Protein AF-A0A2N9G4P5-F1 (afdb_monomer_lite)

Structure (mmCIF, N/CA/C/O backbone):
data_AF-A0A2N9G4P5-F1
#
_entry.id   AF-A0A2N9G4P5-F1
#
loop_
_atom_site.group_PDB
_atom_site.id
_atom_site.type_symbol
_atom_site.label_atom_id
_atom_site.label_alt_id
_atom_site.label_comp_id
_atom_site.label_asym_id
_atom_site.label_entity_id
_atom_site.label_seq_id
_atom_site.pdbx_PDB_ins_code
_atom_site.Cartn_x
_atom_site.Cartn_y
_atom_site.Cartn_z
_atom_site.occupancy
_atom_site.B_iso_or_equiv
_atom_site.auth_seq_id
_atom_site.auth_comp_id
_atom_site.auth_asym_id
_atom_site.auth_atom_id
_atom_site.pdbx_PDB_model_num
ATOM 1 N N . MET A 1 1 ? -18.831 -64.662 16.491 1.00 42.22 1 MET A N 1
ATOM 2 C CA . MET A 1 1 ? -17.743 -64.763 15.501 1.00 42.22 1 MET A CA 1
ATOM 3 C C . MET A 1 1 ? -17.831 -63.535 14.609 1.00 42.22 1 MET A C 1
ATOM 5 O O . MET A 1 1 ? -18.805 -63.437 13.885 1.00 42.22 1 MET A O 1
ATOM 9 N N . HIS A 1 2 ? -16.879 -62.609 14.807 1.00 41.09 2 HIS A N 1
ATOM 10 C CA . HIS A 1 2 ? -16.360 -61.551 13.913 1.00 41.09 2 HIS A CA 1
ATOM 11 C C . HIS A 1 2 ? -17.401 -60.736 13.111 1.00 41.09 2 HIS A C 1
ATOM 13 O O . HIS A 1 2 ? -18.030 -61.257 12.208 1.00 41.09 2 HIS A O 1
ATOM 19 N N . ASP A 1 3 ? -17.637 -59.449 13.370 1.00 39.19 3 ASP A N 1
ATOM 20 C CA . ASP 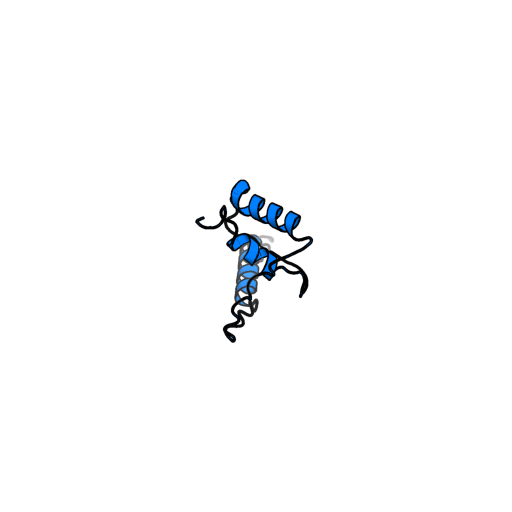A 1 3 ? -16.615 -58.409 13.248 1.00 39.19 3 ASP A CA 1
ATOM 21 C C . ASP A 1 3 ? -17.050 -57.119 13.978 1.00 39.19 3 ASP A C 1
ATOM 23 O O . ASP A 1 3 ? -17.868 -56.338 13.499 1.00 39.19 3 ASP A O 1
ATOM 27 N N . LEU A 1 4 ? -16.510 -56.920 15.180 1.00 46.53 4 LEU A N 1
ATOM 28 C CA . LEU A 1 4 ? -16.560 -55.671 15.938 1.00 46.53 4 LEU A CA 1
ATOM 29 C C . LEU A 1 4 ? -15.108 -55.266 16.200 1.00 46.53 4 LEU A C 1
ATOM 31 O O . LEU A 1 4 ? -14.632 -55.456 17.319 1.00 46.53 4 LEU A O 1
ATOM 35 N N . THR A 1 5 ? -14.337 -54.829 15.190 1.00 48.47 5 THR A N 1
ATOM 36 C CA . THR A 1 5 ? -12.934 -54.428 15.464 1.00 48.47 5 THR A CA 1
ATOM 37 C C . THR A 1 5 ? -12.305 -53.319 14.604 1.00 48.47 5 THR A C 1
ATOM 39 O O . THR A 1 5 ? -11.360 -52.726 15.109 1.00 48.47 5 THR A O 1
ATOM 42 N N . LEU A 1 6 ? -12.747 -52.919 13.399 1.00 48.72 6 LEU A N 1
ATOM 43 C CA . LEU A 1 6 ? -11.837 -52.085 12.574 1.00 48.72 6 LEU A CA 1
ATOM 44 C C . LEU A 1 6 ? -12.408 -50.863 11.836 1.00 48.72 6 LEU A C 1
ATOM 46 O O . LEU A 1 6 ? -12.272 -50.737 10.622 1.00 48.72 6 LEU A O 1
ATOM 50 N N . ARG A 1 7 ? -12.924 -49.866 12.568 1.00 44.88 7 ARG A N 1
ATOM 51 C CA . ARG A 1 7 ? -12.852 -48.469 12.074 1.00 44.88 7 ARG A CA 1
ATOM 52 C C . ARG A 1 7 ? -12.764 -47.393 13.149 1.00 44.88 7 ARG A C 1
ATOM 54 O O . ARG A 1 7 ? -13.143 -46.250 12.929 1.00 44.88 7 ARG A O 1
ATOM 61 N N . GLY A 1 8 ? -12.208 -47.741 14.301 1.00 50.44 8 GLY A N 1
ATOM 62 C CA . GLY A 1 8 ? -11.737 -46.760 15.269 1.00 50.44 8 GLY A CA 1
ATOM 63 C C . GLY A 1 8 ? -10.265 -46.430 15.051 1.00 50.44 8 GLY A C 1
ATOM 64 O O . GLY A 1 8 ? -9.496 -46.732 15.937 1.00 50.44 8 GLY A O 1
ATOM 65 N N . PHE A 1 9 ? -9.853 -45.870 13.908 1.00 47.69 9 PHE A N 1
ATOM 66 C CA . PHE A 1 9 ? -8.525 -45.250 13.736 1.00 47.69 9 PHE A 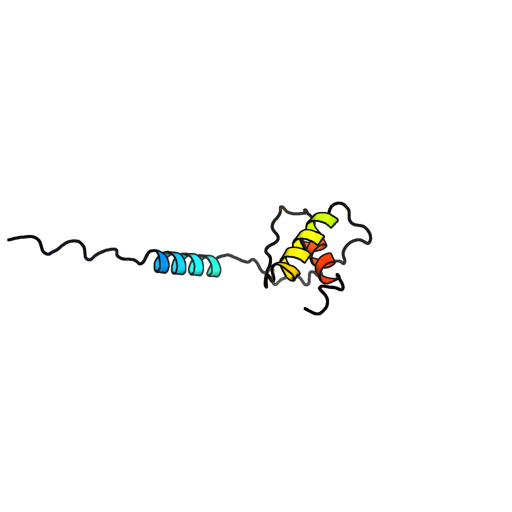CA 1
ATOM 67 C C . PHE A 1 9 ? -8.556 -44.327 12.501 1.00 47.69 9 PHE A C 1
ATOM 69 O O . PHE A 1 9 ? -8.910 -44.771 11.416 1.00 47.69 9 PHE A O 1
ATOM 76 N N . LEU A 1 10 ? -8.163 -43.057 12.672 1.00 46.72 10 LEU A N 1
ATOM 77 C CA . LEU A 1 10 ? -8.102 -41.961 11.677 1.00 46.72 10 LEU A CA 1
ATOM 78 C C . LEU A 1 10 ? -9.384 -41.135 11.444 1.00 46.72 10 LEU A C 1
ATOM 80 O O . LEU A 1 10 ? -9.655 -40.665 10.343 1.00 46.72 10 LEU A O 1
ATOM 84 N N . GLY A 1 11 ? -10.105 -40.826 12.518 1.00 49.91 11 GLY A N 1
ATOM 85 C CA . GLY A 1 11 ? -10.889 -39.592 12.588 1.00 49.91 11 GLY A CA 1
ATOM 86 C C . GLY A 1 11 ? -10.024 -38.442 13.101 1.00 49.91 11 GLY 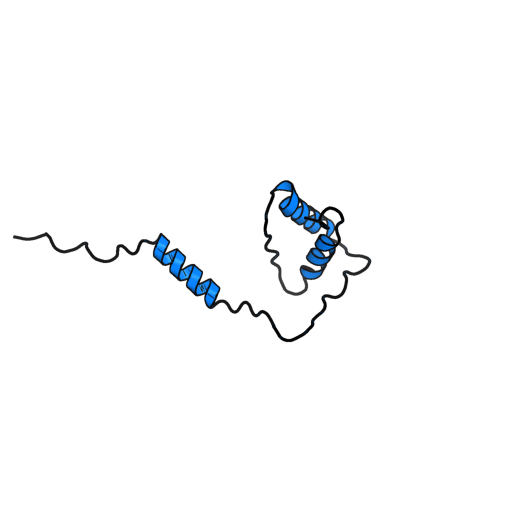A C 1
ATOM 87 O O . GLY A 1 11 ? -10.262 -37.948 14.195 1.00 49.91 11 GLY A O 1
ATOM 88 N N . VAL A 1 12 ? -8.970 -38.046 12.380 1.00 58.72 12 VAL A N 1
ATOM 89 C CA . VAL A 1 12 ? -8.461 -36.681 12.576 1.00 58.72 12 VAL A CA 1
ATOM 90 C C . VAL A 1 12 ? -9.494 -35.790 11.919 1.00 58.72 12 VAL A C 1
ATOM 92 O O . VAL A 1 12 ? -9.619 -35.835 10.698 1.00 58.72 12 VAL A O 1
ATOM 95 N N . ASP A 1 13 ? -10.258 -35.029 12.705 1.00 65.31 13 ASP A N 1
ATOM 96 C CA . ASP A 1 13 ? -11.096 -33.963 12.162 1.00 65.31 13 ASP A CA 1
ATOM 97 C C . ASP A 1 13 ? -10.225 -33.161 11.195 1.00 65.31 13 ASP A C 1
ATOM 99 O O . ASP A 1 13 ? -9.286 -32.475 11.608 1.00 65.31 13 ASP A O 1
ATOM 103 N N . THR A 1 14 ? -10.466 -33.306 9.893 1.00 66.88 14 THR A N 1
ATOM 104 C CA . THR A 1 14 ? -9.622 -32.722 8.842 1.00 66.88 14 THR A CA 1
ATOM 105 C C . THR A 1 14 ? -9.533 -31.217 9.029 1.00 66.88 14 THR A C 1
ATOM 107 O O . THR A 1 14 ? -8.472 -30.639 8.842 1.00 66.88 14 THR A O 1
ATOM 110 N N . VAL A 1 15 ? -10.598 -30.598 9.542 1.00 71.31 15 VAL A N 1
ATOM 111 C CA . VAL A 1 15 ? -10.632 -29.200 9.982 1.00 71.31 15 VAL A CA 1
ATOM 112 C C . VAL A 1 15 ? -9.629 -28.918 11.105 1.00 71.31 15 VAL A C 1
ATOM 114 O O . VAL A 1 15 ? -8.893 -27.936 11.031 1.00 71.31 15 VAL A O 1
ATOM 117 N N . ALA A 1 16 ? -9.562 -29.751 12.146 1.00 76.50 16 ALA A N 1
ATOM 118 C CA . ALA A 1 16 ? -8.605 -29.574 13.238 1.00 76.50 16 ALA A CA 1
ATOM 119 C C . ALA A 1 16 ? -7.164 -29.803 12.766 1.00 76.50 16 ALA A C 1
ATOM 121 O O . ALA A 1 16 ? -6.255 -29.079 13.174 1.00 76.50 16 ALA A O 1
ATOM 122 N N . GLN A 1 17 ? -6.954 -30.773 11.874 1.00 77.25 17 GLN A N 1
ATOM 123 C CA . GLN A 1 17 ? -5.656 -31.030 11.261 1.00 77.25 17 GLN A CA 1
ATOM 124 C C . GLN A 1 17 ? -5.210 -29.851 10.386 1.00 77.25 17 GLN A C 1
ATOM 126 O O . GLN A 1 17 ? -4.145 -29.294 10.631 1.00 77.25 17 GLN A O 1
ATOM 131 N N . ILE A 1 18 ? -6.073 -29.376 9.485 1.00 81.00 18 ILE A N 1
ATOM 132 C CA . ILE A 1 18 ? -5.840 -28.194 8.646 1.00 81.00 18 ILE A CA 1
ATOM 133 C C . ILE A 1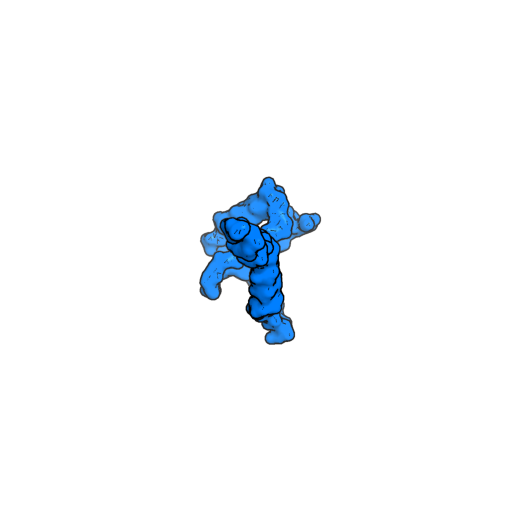 18 ? -5.556 -26.963 9.515 1.00 81.00 18 ILE A C 1
ATOM 135 O O . ILE A 1 18 ? -4.605 -26.235 9.248 1.00 81.00 18 ILE A O 1
ATOM 139 N N . ARG A 1 19 ? -6.311 -26.737 10.602 1.00 84.06 19 ARG A N 1
ATOM 140 C CA . ARG A 1 19 ? -6.049 -25.621 11.532 1.00 84.06 19 ARG A CA 1
ATOM 141 C C . ARG A 1 19 ? -4.682 -25.739 12.201 1.00 84.06 19 ARG A C 1
ATOM 143 O O . ARG A 1 19 ? -3.985 -24.733 12.320 1.00 84.06 19 ARG A O 1
ATOM 150 N N . ARG A 1 20 ? -4.284 -26.941 12.631 1.00 85.25 20 ARG A N 1
ATOM 151 C CA . ARG A 1 20 ? -2.951 -27.187 13.207 1.00 85.25 20 ARG A CA 1
ATOM 152 C C . ARG A 1 20 ? -1.846 -26.953 12.183 1.00 85.25 20 ARG A C 1
ATOM 154 O O . ARG A 1 20 ? -0.860 -26.303 12.521 1.00 85.25 20 ARG A O 1
ATOM 161 N N . ASP A 1 21 ? -2.028 -27.423 10.956 1.00 83.00 21 ASP A N 1
ATOM 162 C CA . ASP A 1 21 ? -1.039 -27.315 9.884 1.00 83.00 21 ASP A CA 1
ATOM 163 C C . ASP A 1 21 ? -0.875 -25.864 9.411 1.00 83.00 21 ASP A C 1
ATOM 165 O O . ASP A 1 21 ? 0.252 -25.381 9.308 1.00 83.00 21 ASP A O 1
ATOM 169 N N . VAL A 1 22 ? -1.973 -25.116 9.259 1.00 82.06 22 VAL A N 1
ATOM 170 C CA . VAL A 1 22 ? -1.945 -23.669 8.982 1.00 82.06 22 VAL A CA 1
ATOM 171 C C . VAL A 1 22 ? -1.280 -22.908 10.129 1.00 82.06 22 VAL A C 1
ATOM 173 O O . VAL A 1 22 ? -0.394 -22.094 9.885 1.00 82.06 22 VAL A O 1
ATOM 176 N N . LEU A 1 23 ? -1.626 -23.196 11.389 1.00 81.56 23 LEU A N 1
ATOM 177 C CA . LEU A 1 23 ? -1.007 -22.537 12.544 1.00 81.56 23 LEU A CA 1
ATOM 178 C C . LEU A 1 23 ? 0.498 -22.831 12.631 1.00 81.56 23 LEU A C 1
ATOM 180 O O . LEU A 1 23 ? 1.288 -21.960 12.995 1.00 81.56 23 LEU A O 1
ATOM 184 N N . LYS A 1 24 ? 0.907 -24.055 12.292 1.00 84.56 24 LYS A N 1
ATOM 185 C CA . LYS A 1 24 ? 2.313 -24.459 12.241 1.00 84.56 24 LYS A CA 1
ATOM 186 C C . LYS A 1 24 ? 3.040 -23.767 11.090 1.00 84.56 24 LYS A C 1
ATOM 188 O O . LYS A 1 24 ? 4.168 -23.325 11.290 1.00 84.56 24 LYS A O 1
ATOM 193 N N . LEU A 1 25 ? 2.396 -23.599 9.935 1.00 80.31 25 LEU A N 1
ATOM 194 C CA . LEU A 1 25 ? 2.940 -22.841 8.812 1.00 80.31 25 LEU A CA 1
ATOM 195 C C . LEU A 1 25 ? 3.086 -21.356 9.160 1.00 80.31 25 LEU A C 1
ATOM 197 O O . LEU A 1 25 ? 4.147 -20.801 8.933 1.00 80.31 25 LEU A O 1
ATOM 201 N N . MET A 1 26 ? 2.091 -20.727 9.790 1.00 75.38 26 MET A N 1
ATOM 202 C CA . MET A 1 26 ? 2.161 -19.316 10.201 1.00 75.38 26 MET A CA 1
ATOM 203 C C . MET A 1 26 ? 3.267 -19.048 11.231 1.00 75.38 26 MET A C 1
ATOM 205 O O . MET A 1 26 ? 3.888 -17.992 11.200 1.00 75.38 26 MET A O 1
ATOM 209 N N . LYS A 1 27 ? 3.530 -20.002 12.134 1.00 76.38 27 LYS A N 1
ATOM 210 C CA . LYS A 1 27 ? 4.608 -19.907 13.133 1.00 76.38 27 LYS A CA 1
ATOM 211 C C . LYS A 1 27 ? 6.005 -20.106 12.542 1.00 76.38 27 LYS A C 1
ATOM 213 O O . LYS A 1 27 ? 6.956 -19.533 13.059 1.00 76.38 27 LYS A O 1
ATOM 218 N N . ASN A 1 28 ? 6.126 -20.948 11.514 1.00 66.38 28 ASN A N 1
ATOM 219 C CA . ASN A 1 28 ? 7.403 -21.290 10.880 1.00 66.38 28 ASN A CA 1
ATOM 220 C C . ASN A 1 28 ? 7.659 -20.526 9.584 1.00 66.38 28 ASN A C 1
ATOM 222 O O . ASN A 1 28 ? 8.752 -20.632 9.037 1.00 66.38 28 ASN A O 1
ATOM 226 N N . LEU A 1 29 ? 6.676 -19.779 9.075 1.00 63.84 29 LEU A N 1
ATOM 227 C CA . LEU A 1 29 ? 6.903 -18.857 7.984 1.00 63.84 29 LEU A CA 1
ATOM 228 C C . LEU A 1 29 ? 7.886 -17.826 8.531 1.00 63.84 29 LEU A C 1
ATOM 230 O O . LEU A 1 29 ? 7.540 -17.109 9.477 1.00 63.84 29 LEU A O 1
ATOM 234 N N . PRO A 1 30 ? 9.098 -17.722 7.968 1.00 54.31 30 PRO A N 1
ATOM 235 C CA . PRO A 1 30 ? 9.906 -16.562 8.211 1.00 54.31 30 PRO A CA 1
ATOM 236 C C . PRO A 1 30 ? 9.163 -15.441 7.490 1.00 54.31 30 PRO A C 1
ATOM 238 O O . PRO A 1 30 ? 9.463 -15.098 6.348 1.00 54.31 30 PRO A O 1
ATOM 241 N N . ILE A 1 31 ? 8.178 -14.834 8.157 1.00 58.50 31 ILE A N 1
ATOM 242 C CA . ILE A 1 31 ? 8.009 -13.405 7.996 1.00 58.50 31 ILE A CA 1
ATOM 243 C C . ILE A 1 31 ? 9.359 -12.899 8.468 1.00 58.50 31 ILE A C 1
ATOM 245 O O . ILE A 1 31 ? 9.613 -12.754 9.663 1.00 58.50 31 ILE A O 1
ATOM 249 N N . VAL A 1 32 ? 10.276 -12.761 7.513 1.00 53.88 32 VAL A N 1
ATOM 250 C CA . VAL A 1 32 ? 11.501 -12.017 7.677 1.00 53.88 32 VAL A CA 1
ATOM 251 C C . VAL A 1 32 ? 11.010 -10.594 7.894 1.00 53.88 32 VAL A C 1
ATOM 253 O O . VAL A 1 32 ? 11.007 -9.758 6.997 1.00 53.88 32 VAL A O 1
ATOM 256 N N . ILE A 1 33 ? 10.545 -10.316 9.111 1.00 57.06 33 ILE A N 1
ATOM 257 C CA . ILE A 1 33 ? 10.627 -8.991 9.667 1.00 57.06 33 ILE A CA 1
ATOM 258 C C . ILE A 1 33 ? 12.135 -8.817 9.749 1.00 57.06 33 ILE A C 1
ATOM 260 O O . ILE A 1 33 ? 12.771 -9.310 10.681 1.00 57.06 33 ILE A O 1
ATOM 264 N N . LYS A 1 34 ? 12.735 -8.232 8.705 1.00 53.94 34 LYS A N 1
ATOM 265 C CA . LYS A 1 34 ? 14.094 -7.699 8.764 1.00 53.94 34 LYS A CA 1
ATOM 266 C C . LYS A 1 34 ? 14.064 -6.663 9.890 1.00 53.94 34 LYS A C 1
ATOM 268 O O . LYS A 1 34 ? 13.861 -5.481 9.653 1.00 53.94 34 LYS A O 1
ATOM 273 N N . ARG A 1 35 ? 14.207 -7.111 11.139 1.00 54.34 35 ARG A N 1
ATOM 274 C CA . ARG A 1 35 ? 14.309 -6.284 12.351 1.00 54.34 35 ARG A CA 1
ATOM 275 C C . ARG A 1 35 ? 15.716 -5.689 12.447 1.00 54.34 35 ARG A C 1
ATOM 277 O O . ARG A 1 35 ? 16.365 -5.765 13.478 1.00 54.34 35 ARG A O 1
ATOM 284 N N . GLY A 1 36 ? 16.219 -5.180 11.330 1.00 57.50 36 GLY A N 1
ATOM 285 C CA . GLY A 1 36 ? 17.633 -4.891 11.143 1.00 57.50 36 GLY A CA 1
ATOM 286 C C . GLY A 1 36 ? 17.858 -4.011 9.930 1.00 57.50 36 GLY A C 1
ATOM 287 O O . GLY A 1 36 ? 18.523 -4.421 8.991 1.00 57.50 36 GLY A O 1
ATOM 288 N N . LEU A 1 37 ? 17.191 -2.863 9.923 1.00 57.19 37 LEU A N 1
ATOM 289 C CA . LEU A 1 37 ? 17.637 -1.564 9.426 1.00 57.19 37 LEU A CA 1
ATOM 290 C C . LEU A 1 37 ? 16.458 -0.622 9.699 1.00 57.19 37 LEU A C 1
ATOM 292 O O . LEU A 1 37 ? 15.315 -0.960 9.390 1.00 57.19 37 LEU A O 1
ATOM 296 N N . SER A 1 38 ? 16.719 0.554 10.263 1.00 58.69 38 SER A N 1
ATOM 297 C CA . SER A 1 38 ? 15.767 1.667 10.252 1.00 58.69 38 SER A CA 1
ATOM 298 C C . SER A 1 38 ? 15.629 2.165 8.805 1.00 58.69 38 SER A C 1
ATOM 300 O O . SER A 1 38 ? 16.116 3.235 8.451 1.00 58.69 38 SER A O 1
ATOM 302 N N . CYS A 1 39 ? 15.039 1.354 7.926 1.00 61.91 39 CYS A N 1
ATOM 303 C CA . CYS A 1 39 ? 14.649 1.783 6.595 1.00 61.91 39 CYS A CA 1
ATOM 304 C C . CYS A 1 39 ? 13.392 2.627 6.767 1.00 61.91 39 CYS A C 1
ATOM 306 O O . CYS A 1 39 ? 12.282 2.096 6.712 1.00 61.91 39 CYS A O 1
ATOM 308 N N . SER A 1 40 ? 13.567 3.929 7.008 1.00 68.94 40 SER A N 1
ATOM 309 C CA . SER A 1 40 ? 12.473 4.858 6.751 1.00 68.94 40 SER A CA 1
ATOM 310 C C . SER A 1 40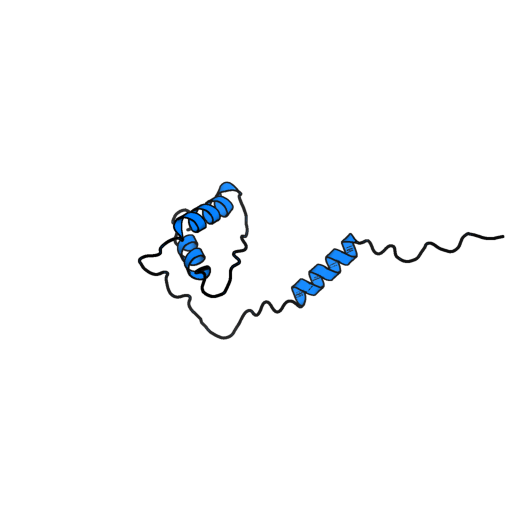 ? 12.093 4.677 5.293 1.00 68.94 40 SER A C 1
ATOM 312 O O . SER A 1 40 ? 12.956 4.744 4.413 1.00 68.94 40 SER A O 1
ATOM 314 N N . VAL A 1 41 ? 10.821 4.397 5.045 1.00 70.44 41 VAL A N 1
ATOM 315 C CA . VAL A 1 41 ? 10.328 4.386 3.679 1.00 70.44 41 VAL A CA 1
ATOM 316 C C . VAL A 1 41 ? 10.470 5.820 3.147 1.00 70.44 41 VAL A C 1
ATOM 318 O O . VAL A 1 41 ? 10.111 6.764 3.859 1.00 70.44 41 VAL A O 1
ATOM 321 N N . PRO A 1 42 ? 11.133 6.022 1.997 1.00 78.62 42 PRO A N 1
ATOM 322 C CA . PRO A 1 42 ? 11.236 7.343 1.401 1.00 78.62 42 PRO A CA 1
ATOM 323 C C . PRO A 1 42 ? 9.856 7.775 0.926 1.00 78.62 42 PRO A C 1
ATOM 325 O O . PRO A 1 42 ? 9.158 6.970 0.323 1.00 78.62 42 PRO A O 1
ATOM 328 N N . LYS A 1 43 ? 9.514 9.050 1.141 1.00 82.12 43 LYS A N 1
ATOM 329 C CA . LYS A 1 43 ? 8.247 9.628 0.683 1.00 82.12 43 LYS A CA 1
ATOM 330 C C . LYS A 1 43 ? 8.015 9.296 -0.806 1.00 82.12 43 LYS A C 1
ATOM 332 O O . LYS A 1 43 ? 8.985 9.319 -1.576 1.00 82.12 43 LYS A O 1
ATOM 337 N N . PRO A 1 44 ? 6.765 9.026 -1.228 1.00 83.12 44 PRO A N 1
ATOM 338 C CA . PRO A 1 44 ? 6.458 8.808 -2.631 1.00 83.12 44 PRO A CA 1
ATOM 339 C C . PRO A 1 44 ? 6.934 9.998 -3.485 1.00 83.12 44 PRO A C 1
ATOM 341 O O . PRO A 1 44 ? 6.929 11.132 -2.996 1.00 83.12 44 PRO A O 1
ATOM 344 N N . PRO A 1 45 ? 7.350 9.759 -4.743 1.00 83.88 45 PRO A N 1
ATOM 345 C CA . PRO A 1 45 ? 7.726 10.830 -5.660 1.00 83.88 45 PRO A CA 1
ATOM 346 C C . PRO A 1 45 ? 6.576 11.824 -5.847 1.00 83.88 45 PRO A C 1
ATOM 348 O O . PRO A 1 45 ? 5.414 11.417 -5.835 1.00 83.88 45 PRO A O 1
ATOM 351 N N . ASP A 1 46 ? 6.897 13.091 -6.122 1.00 83.44 46 ASP A N 1
ATOM 352 C CA . ASP A 1 46 ? 5.893 14.144 -6.369 1.00 83.44 46 ASP A CA 1
ATOM 353 C C . ASP A 1 46 ? 4.948 13.803 -7.532 1.00 83.44 46 ASP A C 1
ATOM 355 O O . ASP A 1 46 ? 3.821 14.288 -7.603 1.00 83.44 46 ASP A O 1
ATOM 359 N N . PHE A 1 47 ? 5.412 12.948 -8.446 1.00 84.44 47 PHE A N 1
ATOM 360 C CA . PHE A 1 47 ? 4.644 12.460 -9.574 1.00 84.44 47 PHE A CA 1
ATOM 361 C C . PHE A 1 47 ? 4.768 10.941 -9.698 1.00 84.44 47 PHE A C 1
ATOM 363 O O . PHE A 1 47 ? 5.867 10.397 -9.836 1.00 84.44 47 PHE A O 1
ATOM 370 N N . THR A 1 48 ? 3.628 10.252 -9.692 1.00 86.19 48 THR A N 1
ATOM 371 C CA . THR A 1 48 ? 3.536 8.814 -9.960 1.00 86.19 48 THR A CA 1
ATOM 372 C C . THR A 1 48 ? 2.603 8.578 -11.144 1.00 86.19 48 THR A C 1
ATOM 374 O O . THR A 1 48 ? 1.645 9.317 -11.347 1.00 86.19 48 THR A O 1
ATOM 377 N N . VAL A 1 49 ? 2.896 7.563 -11.960 1.00 88.62 49 VAL A N 1
ATOM 378 C CA . VAL A 1 49 ? 2.076 7.193 -13.124 1.00 88.62 49 VAL A CA 1
ATOM 379 C C . VAL A 1 49 ? 1.559 5.773 -12.978 1.00 88.62 49 VAL A C 1
ATOM 381 O O . VAL A 1 49 ? 2.266 4.892 -12.491 1.00 88.62 49 VAL A O 1
ATOM 384 N N . GLY A 1 50 ? 0.324 5.537 -13.420 1.00 90.38 50 GLY A N 1
ATOM 385 C CA . GLY A 1 50 ? -0.256 4.193 -13.493 1.00 90.38 50 GLY A CA 1
ATOM 386 C C . GLY A 1 50 ? -0.669 3.589 -12.146 1.00 90.38 50 GLY A C 1
ATOM 387 O O . GLY A 1 50 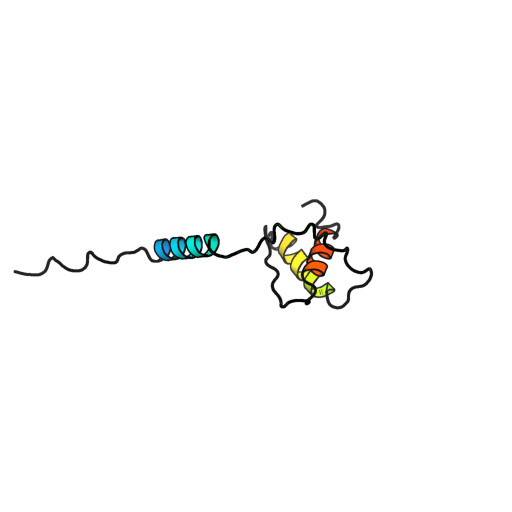? -1.073 2.428 -12.106 1.00 90.38 50 GLY A O 1
ATOM 388 N N . LEU A 1 51 ? -0.597 4.356 -11.053 1.00 93.50 51 LEU A N 1
ATOM 389 C CA . LEU A 1 51 ? -1.013 3.922 -9.715 1.00 93.50 51 LEU A CA 1
ATOM 390 C C . LEU A 1 51 ? -2.406 4.427 -9.307 1.00 93.50 51 LEU A C 1
ATOM 392 O O . LEU A 1 51 ? -2.938 3.955 -8.305 1.00 93.50 51 LEU A O 1
ATOM 396 N N . ASP A 1 52 ? -3.042 5.290 -10.104 1.00 93.12 52 ASP A N 1
ATOM 397 C CA . ASP A 1 52 ? -4.351 5.889 -9.796 1.00 93.12 52 ASP A CA 1
ATOM 398 C C . ASP A 1 52 ? -5.462 4.841 -9.651 1.00 93.12 52 ASP A C 1
ATOM 400 O O . ASP A 1 52 ? -6.246 4.847 -8.699 1.00 93.12 52 ASP A O 1
ATOM 404 N N . VAL A 1 53 ? -5.517 3.899 -10.600 1.00 95.00 53 VAL A N 1
ATOM 405 C CA . VAL A 1 53 ? -6.511 2.819 -10.595 1.00 95.00 53 VAL A CA 1
ATOM 406 C C . VAL A 1 53 ? -6.276 1.864 -9.415 1.00 95.00 53 VAL A C 1
ATOM 408 O O . VAL A 1 53 ? -7.223 1.652 -8.653 1.00 95.00 53 VAL A O 1
ATOM 411 N N . PRO A 1 54 ? -5.054 1.332 -9.185 1.00 94.38 54 PRO A N 1
ATOM 412 C CA . PRO A 1 54 ? -4.748 0.559 -7.980 1.00 94.38 54 PRO A CA 1
ATOM 413 C C . PRO A 1 54 ? -5.101 1.275 -6.671 1.00 94.38 54 PRO A C 1
ATOM 415 O O . PRO A 1 54 ? -5.666 0.653 -5.771 1.00 94.38 54 PRO A O 1
ATOM 418 N N . LEU A 1 55 ? -4.824 2.579 -6.568 1.00 94.25 55 LEU A N 1
ATOM 419 C CA . LEU A 1 55 ? -5.098 3.369 -5.367 1.00 94.25 55 LEU A CA 1
ATOM 420 C C . LEU A 1 55 ? -6.604 3.460 -5.090 1.00 94.25 55 LEU A C 1
ATOM 422 O O . LEU A 1 55 ? -7.052 3.204 -3.971 1.00 94.25 55 LEU A O 1
ATOM 426 N N . LYS A 1 56 ? -7.405 3.733 -6.128 1.00 93.69 56 LYS A N 1
ATOM 427 C CA . LYS A 1 56 ? -8.870 3.777 -6.028 1.00 93.69 56 LYS A CA 1
ATOM 428 C C . LYS A 1 56 ? -9.466 2.433 -5.604 1.00 93.69 56 LYS A C 1
ATOM 430 O O . LYS A 1 56 ? -10.412 2.408 -4.812 1.00 93.69 56 LYS A O 1
ATOM 435 N N . VAL A 1 57 ? -8.928 1.324 -6.115 1.00 94.62 57 VAL A N 1
ATOM 436 C CA . VAL A 1 57 ? -9.369 -0.029 -5.739 1.00 94.62 57 VAL A CA 1
ATOM 437 C C . VAL A 1 57 ? -9.087 -0.288 -4.262 1.00 94.62 57 VAL A C 1
ATOM 439 O O . VAL A 1 57 ? -10.010 -0.650 -3.538 1.00 94.62 57 VAL A O 1
ATOM 442 N N . LEU A 1 58 ? -7.861 -0.029 -3.794 1.00 94.00 58 LEU A N 1
ATOM 443 C CA . LEU A 1 58 ? -7.501 -0.234 -2.386 1.00 94.00 58 LEU A CA 1
ATOM 444 C C . LEU A 1 58 ? -8.351 0.622 -1.445 1.00 94.00 58 LEU A C 1
ATOM 446 O O . LEU A 1 58 ? -8.868 0.118 -0.451 1.00 94.00 58 LEU A O 1
ATOM 450 N N . LYS A 1 59 ? -8.567 1.894 -1.790 1.00 92.25 59 LYS A N 1
ATOM 451 C CA . LYS A 1 59 ? -9.425 2.795 -1.017 1.00 92.25 59 LYS A CA 1
ATOM 452 C C . LYS A 1 59 ? -10.869 2.298 -0.938 1.00 92.25 59 LYS A C 1
ATOM 454 O O . LYS A 1 59 ? -11.472 2.326 0.129 1.00 92.25 59 LYS A O 1
ATOM 459 N N . THR A 1 60 ? -11.413 1.800 -2.049 1.00 92.12 60 THR A N 1
ATOM 460 C CA . THR A 1 60 ? -12.766 1.223 -2.082 1.00 92.12 60 THR A CA 1
ATOM 461 C C . THR A 1 60 ? -12.848 -0.031 -1.212 1.00 92.12 60 THR A C 1
ATOM 463 O O . THR A 1 60 ? -13.797 -0.184 -0.453 1.00 92.12 60 THR A O 1
ATOM 466 N N . GLN A 1 61 ? -11.842 -0.901 -1.266 1.00 91.94 61 GLN A N 1
ATOM 467 C CA . GLN A 1 61 ? -11.807 -2.114 -0.450 1.00 91.94 61 GLN A CA 1
ATOM 468 C C . GLN A 1 61 ? -11.693 -1.810 1.051 1.00 91.94 61 GLN A C 1
ATOM 470 O O . GLN A 1 61 ? -12.355 -2.464 1.850 1.00 91.94 61 GLN A O 1
ATOM 475 N N . LEU A 1 62 ? -10.903 -0.809 1.449 1.00 90.25 62 LEU A N 1
ATOM 476 C CA . LEU A 1 62 ? -10.820 -0.400 2.856 1.00 90.25 62 LEU A CA 1
ATOM 477 C C . LEU A 1 62 ? -12.123 0.235 3.344 1.00 90.25 62 LEU A C 1
ATOM 479 O O . LEU A 1 62 ? -12.678 -0.193 4.348 1.00 90.25 62 LEU A O 1
ATOM 483 N N . LEU A 1 63 ? -12.612 1.248 2.626 1.00 88.44 63 LEU A N 1
ATOM 484 C CA . LEU A 1 63 ? -13.693 2.108 3.111 1.00 88.44 63 LEU A CA 1
ATOM 485 C C . LEU A 1 63 ? -15.089 1.558 2.825 1.00 88.44 63 LEU A C 1
ATOM 487 O O . LEU A 1 63 ? -15.984 1.690 3.648 1.00 88.44 63 LEU A O 1
ATOM 491 N N . LYS A 1 64 ? -15.302 0.995 1.632 1.00 84.38 64 LYS A N 1
ATOM 492 C CA . LYS A 1 64 ? -16.636 0.594 1.162 1.00 84.38 64 LYS A CA 1
ATOM 493 C C . LYS A 1 64 ? -16.939 -0.868 1.453 1.00 84.38 64 LYS A C 1
ATOM 495 O O . LYS A 1 64 ? -18.080 -1.205 1.737 1.00 84.38 64 LYS A O 1
ATOM 500 N N . GLU A 1 65 ? -15.936 -1.733 1.336 1.00 85.19 65 GLU A N 1
ATOM 501 C CA . GLU A 1 65 ? -16.069 -3.150 1.701 1.00 85.19 65 GLU A CA 1
ATOM 502 C C . GLU A 1 65 ? -15.749 -3.402 3.186 1.00 85.19 65 GLU A C 1
ATOM 504 O O . GLU A 1 65 ? -15.757 -4.556 3.610 1.00 85.19 65 GLU A O 1
ATOM 509 N N . GLU A 1 66 ? -15.454 -2.340 3.951 1.00 78.62 66 GLU A N 1
ATOM 510 C CA . GLU A 1 66 ? -15.171 -2.358 5.397 1.00 78.62 66 GLU A CA 1
ATOM 511 C C . GLU A 1 66 ? -14.101 -3.391 5.796 1.00 78.62 66 GLU A C 1
ATOM 513 O O . GLU A 1 66 ? -14.164 -4.049 6.840 1.00 78.62 66 GLU A O 1
ATOM 518 N N . LYS A 1 67 ? -13.085 -3.570 4.944 1.00 79.69 67 LYS A N 1
ATOM 519 C CA . LYS A 1 67 ? -12.010 -4.529 5.206 1.00 79.69 67 LYS A CA 1
ATOM 520 C C . LYS A 1 67 ? -11.037 -3.945 6.219 1.00 79.69 67 LYS A C 1
ATOM 522 O O . LYS A 1 67 ? -10.355 -2.967 5.942 1.00 79.69 67 LYS A O 1
ATOM 527 N N . GLN A 1 68 ? -10.884 -4.629 7.350 1.00 80.19 68 GLN A N 1
ATOM 528 C CA . GLN A 1 68 ? -9.918 -4.247 8.386 1.00 80.19 68 GLN A CA 1
ATOM 529 C C . GLN A 1 68 ? -8.456 -4.387 7.929 1.00 80.19 68 GLN A C 1
ATOM 531 O O . GLN A 1 68 ? -7.573 -3.723 8.462 1.00 80.19 68 GLN A O 1
ATOM 536 N N . GLN A 1 69 ? -8.173 -5.277 6.969 1.00 85.19 69 GLN A N 1
ATOM 537 C CA . GLN A 1 69 ? -6.820 -5.535 6.471 1.00 85.19 69 GLN A CA 1
ATOM 538 C C . GLN A 1 69 ? -6.840 -5.890 4.982 1.00 85.19 69 GLN A C 1
ATOM 540 O O . GLN A 1 69 ? -7.711 -6.633 4.523 1.00 85.19 69 GLN A O 1
ATOM 545 N N . LEU A 1 70 ? -5.832 -5.415 4.244 1.00 89.75 70 LEU A N 1
ATOM 546 C CA . LEU A 1 70 ? -5.609 -5.749 2.838 1.00 89.75 70 LEU A CA 1
ATOM 547 C C . LEU A 1 70 ? -4.208 -6.317 2.617 1.00 89.75 70 LEU A C 1
ATOM 549 O O . LEU A 1 70 ? -3.228 -5.869 3.210 1.00 89.75 70 LEU A O 1
ATOM 553 N N . LEU A 1 71 ? -4.122 -7.294 1.715 1.00 90.75 71 LEU A N 1
ATOM 554 C CA . LEU A 1 71 ? -2.871 -7.900 1.280 1.00 90.75 71 LEU A CA 1
ATOM 555 C C . LEU A 1 71 ? -2.514 -7.390 -0.121 1.00 90.75 71 LEU A C 1
ATOM 557 O O . LEU A 1 71 ? -3.200 -7.703 -1.091 1.00 90.75 71 LEU A O 1
ATOM 561 N N . VAL A 1 72 ? -1.405 -6.656 -0.233 1.00 92.44 72 VAL A N 1
ATOM 562 C CA . VAL A 1 72 ? -0.879 -6.162 -1.515 1.00 92.44 72 VAL A CA 1
ATOM 563 C C . VAL A 1 72 ? 0.309 -7.028 -1.945 1.00 92.44 72 VAL A C 1
ATOM 565 O O . VAL A 1 72 ? 1.357 -7.026 -1.299 1.00 92.44 72 VAL A O 1
ATOM 568 N N . THR A 1 73 ? 0.168 -7.768 -3.048 1.00 93.06 73 THR A N 1
ATOM 569 C CA . THR A 1 73 ? 1.201 -8.686 -3.570 1.00 93.06 73 THR A CA 1
ATOM 570 C C . THR A 1 73 ? 1.580 -8.336 -5.005 1.00 93.06 73 THR A C 1
ATOM 572 O O . THR A 1 73 ? 0.739 -7.945 -5.803 1.00 93.06 73 THR A O 1
ATOM 575 N N . ALA A 1 74 ? 2.876 -8.416 -5.312 1.00 93.56 74 ALA A N 1
ATOM 576 C CA . ALA A 1 74 ? 3.465 -8.167 -6.631 1.00 93.56 74 ALA A CA 1
ATOM 577 C C . ALA A 1 74 ? 4.957 -8.532 -6.587 1.00 93.56 74 ALA A C 1
ATOM 579 O O . ALA A 1 74 ? 5.528 -8.641 -5.494 1.00 93.56 74 ALA A O 1
ATOM 580 N N . ALA A 1 75 ? 5.616 -8.609 -7.742 1.00 95.81 75 ALA A N 1
ATOM 581 C CA . ALA A 1 75 ? 7.068 -8.767 -7.824 1.00 95.81 75 ALA A CA 1
ATOM 582 C C . ALA A 1 75 ? 7.837 -7.581 -7.191 1.00 95.81 75 ALA A C 1
ATOM 584 O O . ALA A 1 75 ? 7.265 -6.552 -6.803 1.00 95.81 75 ALA A O 1
ATOM 585 N N . GLY A 1 76 ? 9.152 -7.740 -7.022 1.00 93.44 76 GLY A N 1
ATOM 586 C CA . GLY A 1 76 ? 10.031 -6.665 -6.548 1.00 93.44 76 GLY A CA 1
ATOM 587 C C . GLY A 1 76 ? 10.001 -5.461 -7.496 1.00 93.44 76 GLY A C 1
ATOM 588 O O . GLY A 1 76 ? 9.918 -5.634 -8.705 1.00 93.44 76 GLY A O 1
ATOM 589 N N . GLY A 1 77 ? 10.026 -4.241 -6.955 1.00 89.62 77 GLY A N 1
ATOM 590 C CA . GLY A 1 77 ? 10.044 -3.015 -7.767 1.00 89.62 77 GLY A CA 1
ATOM 591 C C . GLY A 1 77 ? 8.701 -2.573 -8.367 1.00 89.62 77 GLY A C 1
ATOM 592 O O . GLY A 1 77 ? 8.638 -1.485 -8.919 1.00 89.62 77 GLY A O 1
ATOM 593 N N . CYS A 1 78 ? 7.601 -3.320 -8.205 1.00 91.88 78 CYS A N 1
ATOM 594 C CA . CYS A 1 78 ? 6.281 -2.939 -8.748 1.00 91.88 78 CYS A CA 1
ATOM 595 C C . CYS A 1 78 ? 5.583 -1.753 -8.038 1.00 91.88 78 CYS A C 1
ATOM 597 O O . CYS A 1 78 ? 4.374 -1.603 -8.162 1.00 91.88 78 CYS A O 1
ATOM 599 N N . GLY A 1 79 ? 6.284 -0.964 -7.220 1.00 92.12 79 GLY A N 1
ATOM 600 C CA . GLY A 1 79 ? 5.701 0.223 -6.575 1.00 92.12 79 GLY A CA 1
ATOM 601 C C . GLY A 1 79 ? 4.717 -0.038 -5.425 1.00 92.12 79 GLY A C 1
ATOM 602 O O . GLY A 1 79 ? 4.045 0.890 -4.995 1.00 92.12 79 GLY A O 1
ATOM 603 N N . LYS A 1 80 ? 4.634 -1.263 -4.879 1.00 94.94 80 LYS A N 1
ATOM 604 C CA . LYS A 1 80 ? 3.726 -1.589 -3.753 1.00 94.94 80 LYS A CA 1
ATOM 605 C C . LYS A 1 80 ? 3.878 -0.639 -2.566 1.00 94.94 80 LYS A C 1
ATOM 607 O O . LYS A 1 80 ? 2.889 -0.175 -2.020 1.00 94.94 80 LYS A O 1
ATOM 612 N N . THR A 1 81 ? 5.120 -0.372 -2.170 1.00 92.56 81 THR A N 1
ATOM 613 C CA . THR A 1 81 ? 5.425 0.502 -1.037 1.00 92.56 81 THR A CA 1
ATOM 614 C C . THR A 1 81 ? 4.965 1.934 -1.311 1.00 92.56 81 THR A C 1
ATOM 616 O O . THR A 1 81 ? 4.257 2.499 -0.490 1.00 92.56 81 THR A O 1
ATOM 619 N N . THR A 1 82 ? 5.256 2.462 -2.505 1.00 93.50 82 THR A N 1
ATOM 620 C CA . THR A 1 82 ? 4.783 3.776 -2.970 1.00 93.50 82 THR A CA 1
ATOM 621 C C . THR A 1 82 ? 3.257 3.859 -2.974 1.00 93.50 82 THR A C 1
ATOM 623 O O . THR A 1 82 ? 2.690 4.845 -2.520 1.00 93.50 82 THR A O 1
ATOM 626 N N . LEU A 1 83 ? 2.577 2.805 -3.439 1.00 94.19 83 LEU A N 1
ATOM 627 C CA . LEU A 1 83 ? 1.118 2.737 -3.459 1.00 94.19 83 LEU A CA 1
ATOM 628 C C . LEU A 1 83 ? 0.515 2.804 -2.047 1.00 94.19 83 LEU A C 1
ATOM 630 O O . LEU A 1 83 ? -0.457 3.522 -1.832 1.00 94.19 83 LEU A O 1
ATOM 634 N N . VAL A 1 84 ? 1.100 2.079 -1.088 1.00 92.31 84 VAL A N 1
ATOM 635 C CA . VAL A 1 84 ? 0.648 2.085 0.312 1.00 92.31 84 VAL A CA 1
ATOM 636 C C . VAL A 1 84 ? 0.924 3.432 0.978 1.00 92.31 84 VAL A C 1
ATOM 638 O O . VAL A 1 84 ? 0.059 3.937 1.684 1.00 92.31 84 VAL A O 1
ATOM 641 N N . GLU A 1 85 ? 2.077 4.055 0.731 1.00 91.19 85 GLU A N 1
ATOM 642 C CA . GLU A 1 85 ? 2.359 5.385 1.280 1.00 91.19 85 GLU A CA 1
ATOM 643 C C . GLU A 1 85 ? 1.401 6.458 0.764 1.00 91.19 85 GLU A C 1
ATOM 645 O O . GLU A 1 85 ? 0.930 7.270 1.556 1.00 91.19 85 GLU A O 1
ATOM 650 N N . MET A 1 86 ? 1.080 6.450 -0.534 1.00 91.69 86 MET A N 1
ATOM 651 C CA . MET A 1 86 ? 0.078 7.366 -1.092 1.00 91.69 86 MET A CA 1
ATOM 652 C C . MET A 1 86 ? -1.298 7.147 -0.460 1.00 91.69 86 MET A C 1
ATOM 654 O O . MET A 1 86 ? -1.988 8.111 -0.150 1.00 91.69 86 MET A O 1
ATOM 658 N N . LEU A 1 87 ? -1.682 5.890 -0.218 1.00 91.75 87 LEU A N 1
ATOM 659 C CA . LEU A 1 87 ? -2.941 5.559 0.449 1.00 91.75 87 LEU A CA 1
ATOM 660 C C . LEU A 1 87 ? -2.976 6.060 1.899 1.00 91.75 87 LEU A C 1
ATOM 662 O O . LEU A 1 87 ? -3.995 6.587 2.327 1.00 91.75 87 LEU A O 1
ATOM 666 N N . CYS A 1 88 ? -1.872 5.942 2.643 1.00 87.81 88 CYS A N 1
ATOM 667 C CA . CYS A 1 88 ? -1.766 6.462 4.011 1.00 87.81 88 CYS A CA 1
ATOM 668 C C . CYS A 1 88 ? -1.795 7.997 4.089 1.00 87.81 88 CYS A C 1
ATOM 670 O O . CYS A 1 88 ? -2.111 8.543 5.143 1.00 87.81 88 CYS A O 1
ATOM 672 N N . GLN A 1 89 ? -1.433 8.688 3.007 1.00 87.38 89 GLN A N 1
ATOM 673 C CA . GLN A 1 89 ? -1.491 10.149 2.900 1.00 87.38 89 GLN A CA 1
ATOM 674 C C . GLN A 1 89 ? -2.848 10.656 2.394 1.00 87.38 89 GLN A C 1
ATOM 676 O O . GLN A 1 89 ? -3.075 11.862 2.394 1.00 87.38 89 GLN A O 1
ATOM 681 N N . ASP A 1 90 ? -3.748 9.770 1.956 1.00 88.12 90 ASP A N 1
ATOM 682 C CA . ASP A 1 90 ? -5.083 10.159 1.506 1.00 88.12 90 ASP A CA 1
ATOM 683 C C . ASP A 1 90 ? -5.907 10.675 2.693 1.00 88.12 90 ASP A C 1
ATOM 685 O O . ASP A 1 90 ? -6.092 9.976 3.688 1.00 88.12 90 ASP A O 1
ATOM 689 N N . GLU A 1 91 ? -6.447 11.885 2.574 1.00 87.12 91 GLU A N 1
ATOM 690 C CA . GLU A 1 91 ? -7.216 12.565 3.627 1.00 87.12 91 GLU A CA 1
ATOM 691 C C . GLU A 1 91 ? -8.423 11.755 4.120 1.00 87.12 91 GLU A C 1
ATOM 693 O O . GLU A 1 91 ? -8.822 11.867 5.273 1.00 87.12 91 GLU A O 1
ATOM 698 N N . ASN A 1 92 ? -8.998 10.904 3.266 1.00 84.94 92 ASN A N 1
ATOM 699 C CA . ASN A 1 92 ? -10.139 10.060 3.634 1.00 84.94 92 ASN A CA 1
ATOM 700 C C . ASN A 1 92 ? -9.713 8.811 4.416 1.00 84.94 92 ASN A C 1
ATOM 702 O O . ASN A 1 92 ? -10.564 8.082 4.918 1.00 84.94 92 ASN A O 1
ATOM 706 N N . ILE A 1 93 ? -8.411 8.528 4.438 1.00 84.56 93 ILE A N 1
ATOM 707 C CA . ILE A 1 93 ? -7.788 7.430 5.179 1.00 84.56 93 ILE A CA 1
ATOM 708 C C . ILE A 1 93 ? -7.079 7.971 6.431 1.00 84.56 93 ILE A C 1
ATOM 710 O O . ILE A 1 93 ? -6.955 7.263 7.426 1.00 84.56 93 ILE A O 1
ATOM 714 N N . GLN A 1 94 ? -6.637 9.231 6.434 1.00 74.00 94 GLN A N 1
ATOM 715 C CA . GLN A 1 94 ? -6.068 9.868 7.620 1.00 74.00 94 GLN A CA 1
ATOM 716 C C . GLN A 1 94 ? -7.141 10.077 8.706 1.00 74.00 94 GLN A C 1
ATOM 718 O O . GLN A 1 94 ? -7.817 11.099 8.735 1.00 74.00 94 GLN A O 1
ATOM 723 N N . GLY A 1 95 ? -7.277 9.118 9.628 1.00 64.50 95 GLY A N 1
ATOM 724 C CA . GLY A 1 95 ? -8.164 9.224 10.800 1.00 64.50 95 GLY A CA 1
ATOM 725 C C . GLY A 1 95 ? -9.134 8.058 11.019 1.00 64.50 95 GLY A C 1
ATOM 726 O O . GLY A 1 95 ? -9.908 8.108 11.974 1.00 64.50 95 GLY A O 1
ATOM 727 N N . ILE A 1 96 ? -9.087 7.033 10.165 1.00 62.25 96 ILE A N 1
ATOM 728 C CA . ILE A 1 96 ? -9.697 5.703 10.371 1.00 62.25 96 ILE A CA 1
ATOM 729 C C . ILE A 1 96 ? -8.687 4.730 10.978 1.00 62.25 96 ILE A C 1
ATOM 731 O O . ILE A 1 96 ? -9.136 3.847 11.740 1.00 62.25 96 ILE A O 1
#

Secondary structure (DSSP, 8-state):
---S-S--S----HHHHHHHHHHHHHHHS------S---PPPPPPS--SS-HHHHHHHHHHHHTS--S-------TTSSHHHHHHHHHT-TTTTT-

Organism: Fagus sylvatica (NCBI:txid28930)

pLDDT: mean 77.28, std 16.34, range [39.19, 95.81]

Foldseek 3Di:
DDDDDDDPDDPPVVVVVVVVVVVVCVVPPPPVPVPDDPPDPDAADPDDPPLPVVLVVVCCCVPVVVDPDDDDDDDPPPCSSNSVNVNCVDPVNVPD

InterPro domains:
  IPR027417 P-loop containing nucleoside triphosphate hydrolase [G3DSA:3.40.50.300] (30-95)
  IPR027417 P-loop containing nucleoside triphosphate hydrolase [SSF52540] (34-92)

Radius of gyration: 22.92 Å; chains: 1; bounding box: 35×79×29 Å

Sequence (96 aa):
MHDLTLRGFLGVDTVAQIRRDVLKLMKNLPIVIKRGLSCSVPKPPDFTVGLDVPLKVLKTQLLKEEKQQLLVTAAGGCGKTTLVEMLCQDENIQGI